Protein AF-A0A1B1UIF8-F1 (afdb_monomer_lite)

Sequence (74 aa):
MRYGMIKLDQRTVANMDAVLEEVCGGLPHGGDHETRKHIASQVIKAARRGNDTLEGLKSVAQRALQELSSCQSA

pLDDT: mean 81.84, std 13.73, range [38.12, 94.56]

Structure (mmCIF, N/CA/C/O backbone):
data_AF-A0A1B1UIF8-F1
#
_entry.id   AF-A0A1B1UIF8-F1
#
loop_
_atom_site.group_PDB
_atom_site.id
_atom_site.type_symbol
_atom_site.label_atom_id
_atom_site.label_alt_id
_atom_site.label_comp_id
_atom_site.label_asym_id
_atom_site.label_entity_id
_atom_site.label_seq_id
_atom_site.pdbx_PDB_ins_code
_atom_site.Cartn_x
_atom_site.Cartn_y
_atom_site.Cartn_z
_atom_site.occupancy
_atom_site.B_iso_or_equiv
_atom_site.auth_seq_id
_atom_site.auth_comp_id
_atom_site.auth_asym_id
_atom_site.auth_atom_id
_atom_site.pdbx_PDB_model_num
ATOM 1 N N . MET A 1 1 ? -3.037 -10.416 -2.734 1.00 50.06 1 MET A N 1
ATOM 2 C CA . MET A 1 1 ? -2.931 -10.646 -1.273 1.00 50.06 1 MET A CA 1
ATOM 3 C C . MET A 1 1 ? -4.229 -10.157 -0.656 1.00 50.06 1 MET A C 1
ATOM 5 O O . MET A 1 1 ? -4.589 -9.023 -0.914 1.00 50.06 1 MET A O 1
ATOM 9 N N . ARG A 1 2 ? -4.983 -10.986 0.074 1.00 51.78 2 ARG A N 1
ATOM 10 C CA . ARG A 1 2 ? -6.272 -10.563 0.649 1.00 51.78 2 ARG A CA 1
ATOM 11 C C . ARG A 1 2 ? -6.010 -10.035 2.062 1.00 51.78 2 ARG A C 1
ATOM 13 O O . ARG A 1 2 ? -5.713 -10.824 2.951 1.00 51.78 2 ARG A O 1
ATOM 20 N N . TYR A 1 3 ? -6.093 -8.719 2.271 1.00 55.56 3 TYR A N 1
ATOM 21 C CA . TYR A 1 3 ? -5.804 -8.030 3.546 1.00 55.56 3 TYR A CA 1
ATOM 22 C C . TYR A 1 3 ? -6.807 -8.322 4.687 1.00 55.56 3 TYR A C 1
ATOM 24 O O . TYR A 1 3 ? -6.896 -7.567 5.651 1.00 55.56 3 TYR A O 1
ATOM 32 N N . GLY A 1 4 ? -7.529 -9.447 4.630 1.00 51.97 4 GLY A N 1
ATOM 33 C CA . GLY A 1 4 ? -8.568 -9.848 5.589 1.00 51.97 4 GLY A CA 1
ATOM 34 C C . GLY A 1 4 ? -8.076 -10.165 7.008 1.00 51.97 4 GLY A C 1
ATOM 35 O O . GLY A 1 4 ? -8.869 -10.582 7.841 1.00 51.97 4 GLY A O 1
ATOM 36 N N . MET A 1 5 ? -6.786 -9.973 7.296 1.00 55.44 5 MET A N 1
ATOM 37 C CA . MET A 1 5 ? -6.198 -10.150 8.629 1.00 55.44 5 MET A CA 1
ATOM 38 C C . MET A 1 5 ? -6.101 -8.835 9.421 1.00 55.44 5 MET A C 1
ATOM 40 O O . MET A 1 5 ? -5.676 -8.850 10.574 1.00 55.44 5 MET A O 1
ATOM 44 N N . ILE A 1 6 ? -6.475 -7.692 8.829 1.00 60.00 6 ILE A N 1
ATOM 45 C CA . ILE A 1 6 ? -6.403 -6.375 9.476 1.00 60.00 6 ILE A CA 1
ATOM 46 C C . ILE A 1 6 ? -7.821 -5.828 9.618 1.00 60.00 6 ILE A C 1
ATOM 48 O O . ILE A 1 6 ? -8.568 -5.775 8.646 1.00 60.00 6 ILE A O 1
ATOM 52 N N . LYS A 1 7 ? -8.194 -5.429 10.838 1.00 68.38 7 LYS A N 1
ATOM 53 C CA . LYS A 1 7 ? -9.504 -4.856 11.179 1.00 68.38 7 LYS A CA 1
ATOM 54 C C . LYS A 1 7 ? -9.602 -3.411 10.654 1.00 68.38 7 LYS A C 1
ATOM 56 O O . LYS A 1 7 ? -9.643 -2.467 11.434 1.00 68.38 7 LYS A O 1
ATOM 61 N N . LEU A 1 8 ? -9.513 -3.250 9.337 1.00 73.88 8 LEU A N 1
ATOM 62 C CA . LEU A 1 8 ? -9.684 -1.993 8.612 1.00 73.88 8 LEU A CA 1
ATOM 63 C C . LEU A 1 8 ? -11.074 -1.980 7.976 1.00 73.88 8 LEU A C 1
ATOM 65 O O . LEU A 1 8 ? -11.616 -3.038 7.652 1.00 73.88 8 LEU A O 1
ATOM 69 N N . ASP A 1 9 ? -11.647 -0.790 7.812 1.00 83.44 9 ASP A N 1
ATOM 70 C CA . ASP A 1 9 ? -12.927 -0.642 7.125 1.00 83.44 9 ASP A CA 1
ATOM 71 C C . ASP A 1 9 ? -12.825 -1.149 5.676 1.00 83.44 9 ASP A C 1
ATOM 73 O O . ASP A 1 9 ? -11.766 -1.057 5.044 1.00 83.44 9 ASP A O 1
ATOM 77 N N . GLN A 1 10 ? -13.921 -1.686 5.131 1.00 84.56 10 GLN A N 1
ATOM 78 C CA . GLN A 1 10 ? -13.929 -2.205 3.759 1.00 84.56 10 GLN A CA 1
ATOM 79 C C . GLN A 1 10 ? -13.532 -1.133 2.740 1.00 84.56 10 GLN A C 1
ATOM 81 O O . GLN A 1 10 ? -12.847 -1.447 1.765 1.00 84.56 10 GLN A O 1
ATOM 86 N N . ARG A 1 11 ? -13.892 0.133 2.987 1.00 87.12 11 ARG A N 1
ATOM 87 C CA . ARG A 1 11 ? -13.469 1.267 2.164 1.00 87.12 11 ARG A CA 1
ATOM 88 C C . ARG A 1 11 ? -11.962 1.466 2.218 1.00 87.12 11 ARG A C 1
ATOM 90 O O . ARG A 1 11 ? -11.343 1.679 1.182 1.00 87.12 11 ARG A O 1
ATOM 97 N N . THR A 1 12 ? -11.360 1.366 3.402 1.00 88.31 12 THR A N 1
ATOM 98 C CA . THR A 1 12 ? -9.905 1.465 3.555 1.00 88.31 12 THR A CA 1
ATOM 99 C C . THR A 1 12 ? -9.213 0.348 2.782 1.00 88.31 12 THR A C 1
ATOM 101 O O . THR A 1 12 ? -8.273 0.619 2.047 1.00 88.31 12 THR A O 1
ATOM 104 N N . VAL A 1 13 ? -9.704 -0.892 2.879 1.00 87.12 13 VAL A N 1
ATOM 105 C CA . VAL A 1 13 ? -9.137 -2.028 2.134 1.00 87.12 13 VAL A CA 1
ATOM 106 C C . VAL A 1 13 ? -9.243 -1.816 0.621 1.00 87.12 13 VAL A C 1
ATOM 108 O O . VAL A 1 13 ? -8.260 -2.032 -0.081 1.00 87.12 13 VAL A O 1
ATOM 111 N N . ALA A 1 14 ? -10.390 -1.343 0.126 1.00 90.06 14 ALA A N 1
ATOM 112 C CA . ALA A 1 14 ? -10.576 -1.025 -1.290 1.00 90.06 14 ALA A CA 1
ATOM 113 C C . ALA A 1 14 ? -9.637 0.098 -1.762 1.00 90.06 14 ALA A C 1
ATOM 115 O O . ALA A 1 14 ? -9.031 -0.013 -2.824 1.00 90.06 14 ALA A O 1
ATOM 116 N N . ASN A 1 15 ? -9.454 1.147 -0.952 1.00 90.50 15 ASN A N 1
ATOM 117 C CA . ASN A 1 15 ? -8.506 2.219 -1.256 1.00 90.50 15 ASN A CA 1
ATOM 118 C C . ASN A 1 15 ? -7.069 1.687 -1.341 1.00 90.50 15 ASN A C 1
ATOM 120 O O . ASN A 1 15 ? -6.333 2.056 -2.249 1.00 90.50 15 ASN A O 1
ATOM 124 N N . MET A 1 16 ? -6.660 0.822 -0.407 1.00 88.56 16 MET A N 1
ATOM 125 C CA . MET A 1 16 ? -5.320 0.226 -0.408 1.00 88.56 16 MET A CA 1
ATOM 126 C C . MET A 1 16 ? -5.074 -0.617 -1.661 1.00 88.56 16 MET A C 1
ATOM 128 O O . MET A 1 16 ? -3.992 -0.530 -2.233 1.00 88.56 16 MET A O 1
ATOM 132 N N . ASP A 1 17 ? -6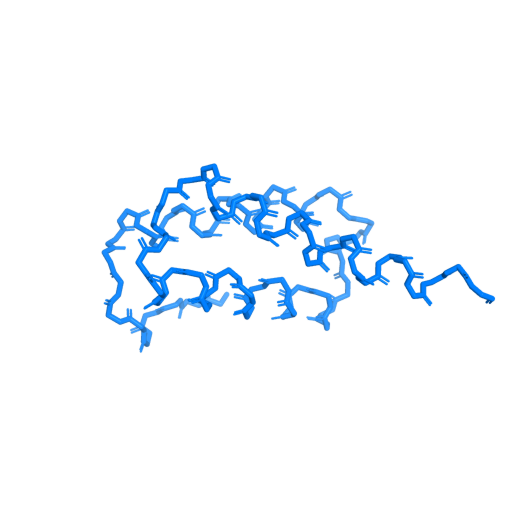.065 -1.407 -2.079 1.00 89.38 17 ASP A N 1
ATOM 133 C CA . ASP A 1 17 ? -5.988 -2.226 -3.292 1.00 89.38 17 ASP A CA 1
ATOM 134 C C . ASP A 1 17 ? -5.844 -1.339 -4.537 1.00 89.38 17 ASP A C 1
ATOM 136 O O . ASP A 1 17 ? -4.873 -1.483 -5.276 1.00 89.38 17 ASP A O 1
ATOM 140 N N . ALA A 1 18 ? -6.697 -0.316 -4.672 1.00 90.94 18 ALA A N 1
ATOM 141 C CA . ALA A 1 18 ? -6.637 0.642 -5.775 1.00 90.94 18 ALA A CA 1
ATOM 142 C C . ALA A 1 18 ? -5.285 1.376 -5.855 1.00 90.94 18 ALA A C 1
ATOM 144 O O . ALA A 1 18 ? -4.715 1.527 -6.934 1.00 90.94 18 ALA A O 1
ATOM 145 N N . VAL A 1 19 ? -4.736 1.807 -4.712 1.00 92.25 19 VAL A N 1
ATOM 146 C CA . VAL A 1 19 ? -3.411 2.447 -4.659 1.00 92.25 19 VAL A CA 1
ATOM 147 C C . VAL A 1 19 ? -2.303 1.477 -5.067 1.00 92.25 19 VAL A C 1
ATOM 149 O O . VAL A 1 19 ? -1.374 1.866 -5.775 1.00 92.25 19 VAL A O 1
ATOM 152 N N . LEU A 1 20 ? -2.367 0.221 -4.620 1.00 89.06 20 LEU A N 1
ATOM 153 C CA . LEU A 1 20 ? -1.362 -0.780 -4.969 1.00 89.06 20 LEU A CA 1
ATOM 154 C C . LEU A 1 20 ? -1.409 -1.125 -6.454 1.00 89.06 20 LEU A C 1
ATOM 156 O O . LEU A 1 20 ? -0.348 -1.215 -7.064 1.00 89.06 20 LEU A O 1
ATOM 160 N N . GLU A 1 21 ? -2.596 -1.275 -7.037 1.00 88.88 21 GLU A N 1
ATOM 161 C CA . GLU A 1 21 ? -2.753 -1.488 -8.476 1.00 88.88 21 GLU A CA 1
ATOM 162 C C . GLU A 1 21 ? -2.213 -0.307 -9.286 1.00 88.88 21 GLU A C 1
ATOM 164 O O . GLU A 1 21 ? -1.476 -0.519 -10.245 1.00 88.88 21 GLU A O 1
ATOM 169 N N . GLU A 1 22 ? -2.495 0.931 -8.875 1.00 89.75 22 GLU A N 1
ATOM 170 C CA . GLU A 1 22 ? -2.018 2.128 -9.573 1.00 89.75 22 GLU A CA 1
ATOM 171 C C . GLU A 1 22 ? -0.487 2.258 -9.515 1.00 89.75 22 GLU A C 1
ATOM 173 O O . GLU A 1 22 ? 0.178 2.400 -10.543 1.00 89.75 22 GLU A O 1
ATOM 178 N N . VAL A 1 23 ? 0.094 2.180 -8.313 1.00 88.56 23 VAL A N 1
ATOM 179 C CA . VAL A 1 23 ? 1.535 2.393 -8.113 1.00 88.56 23 VAL A CA 1
ATOM 180 C C . VAL A 1 23 ? 2.346 1.212 -8.634 1.00 88.56 23 VAL A C 1
ATOM 182 O O . VAL A 1 23 ? 3.374 1.412 -9.277 1.00 88.56 23 VAL A O 1
ATOM 185 N N . CYS A 1 24 ? 1.901 -0.022 -8.383 1.00 86.31 24 CYS A N 1
ATOM 186 C CA . CYS A 1 24 ? 2.621 -1.201 -8.856 1.00 86.31 24 CYS A CA 1
ATOM 187 C C . CYS A 1 24 ? 2.380 -1.443 -10.349 1.00 86.31 24 CYS A C 1
ATOM 189 O O . CYS A 1 24 ? 3.295 -1.892 -11.029 1.00 86.31 24 CYS A O 1
ATOM 191 N N . GLY A 1 25 ? 1.201 -1.112 -10.884 1.00 83.31 25 GLY A N 1
ATOM 192 C CA . GLY A 1 25 ? 0.892 -1.226 -12.312 1.00 83.31 25 GLY A CA 1
ATOM 193 C C . GLY A 1 25 ? 1.727 -0.297 -13.196 1.00 83.31 25 GLY A C 1
ATOM 194 O O . GLY A 1 25 ? 2.006 -0.638 -14.342 1.00 83.31 25 GLY A O 1
ATOM 195 N N . GLY A 1 26 ? 2.193 0.833 -12.655 1.00 82.19 26 GLY A N 1
ATOM 196 C CA . GLY A 1 26 ? 3.137 1.727 -13.333 1.00 82.19 26 GLY A CA 1
ATOM 197 C C . GLY A 1 26 ? 4.579 1.204 -13.412 1.00 82.19 26 GLY A C 1
ATOM 198 O O . GLY A 1 26 ? 5.401 1.801 -14.105 1.00 82.19 26 GLY A O 1
ATOM 199 N N . LEU A 1 27 ? 4.912 0.110 -12.716 1.00 79.50 27 LEU A N 1
ATOM 200 C CA . LEU A 1 27 ? 6.255 -0.470 -12.721 1.00 79.50 27 LEU A CA 1
ATOM 201 C C . LEU A 1 27 ? 6.429 -1.476 -13.864 1.00 79.50 27 LEU A C 1
ATOM 203 O O . LEU A 1 27 ? 5.496 -2.222 -14.178 1.00 79.50 27 LEU A O 1
ATOM 207 N N . PR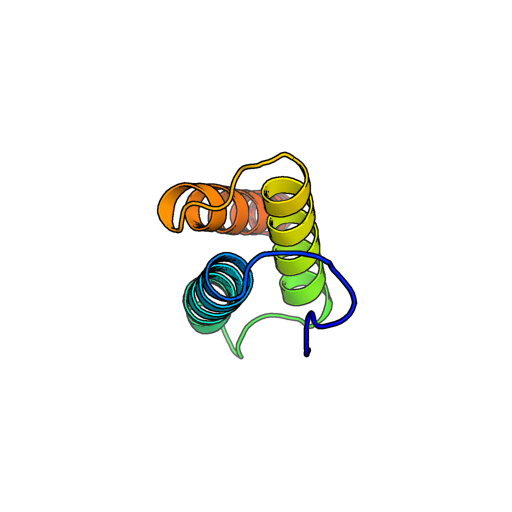O A 1 28 ? 7.639 -1.590 -14.447 1.00 76.56 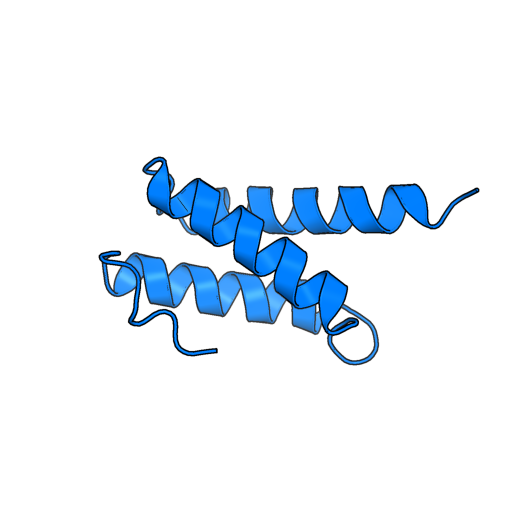28 PRO A N 1
ATOM 208 C CA . PRO A 1 28 ? 7.925 -2.644 -15.412 1.00 76.56 28 PRO A CA 1
ATOM 209 C C . PRO A 1 28 ? 7.647 -4.014 -14.775 1.00 76.56 28 PRO A C 1
ATOM 211 O O . PRO A 1 28 ? 8.133 -4.320 -13.685 1.00 76.56 28 PRO A O 1
ATOM 214 N N . HIS A 1 29 ? 6.810 -4.816 -15.439 1.00 74.88 29 HIS A N 1
ATOM 215 C CA . HIS A 1 29 ? 6.316 -6.119 -14.963 1.00 74.88 29 HIS A CA 1
ATOM 216 C C . HIS A 1 29 ? 5.523 -6.096 -13.640 1.00 74.88 29 HIS A C 1
ATOM 218 O O . HIS A 1 29 ? 5.416 -7.118 -12.961 1.00 74.88 29 HIS A O 1
ATOM 224 N N . GLY A 1 30 ? 4.953 -4.951 -13.256 1.00 68.62 30 GLY A N 1
ATOM 225 C CA . GLY A 1 30 ? 4.233 -4.822 -11.987 1.00 68.62 30 GLY A CA 1
ATOM 226 C C . GLY A 1 30 ? 5.153 -4.694 -10.766 1.00 68.62 30 GLY A C 1
ATOM 227 O O . GLY A 1 30 ? 4.683 -4.782 -9.630 1.00 68.62 30 GLY A O 1
ATOM 228 N N . GLY A 1 31 ? 6.461 -4.522 -10.990 1.00 78.81 31 GLY A N 1
ATOM 229 C CA . GLY A 1 31 ? 7.480 -4.451 -9.952 1.00 78.81 31 GLY A CA 1
ATOM 230 C C . GLY A 1 31 ? 7.850 -5.807 -9.351 1.00 78.81 31 GLY A C 1
ATOM 231 O O . GLY A 1 31 ? 7.092 -6.789 -9.382 1.00 78.81 31 GLY A O 1
ATOM 232 N N . ASP A 1 32 ? 9.037 -5.843 -8.751 1.00 83.94 32 ASP A N 1
ATOM 233 C CA . ASP A 1 32 ? 9.535 -7.037 -8.082 1.00 83.94 32 ASP A CA 1
ATOM 234 C C . ASP A 1 32 ? 8.674 -7.395 -6.862 1.00 83.94 32 ASP A C 1
ATOM 236 O O . ASP A 1 32 ? 7.962 -6.550 -6.297 1.00 83.94 32 ASP A O 1
ATOM 240 N N . HIS A 1 33 ? 8.699 -8.664 -6.453 1.00 83.56 33 HIS A N 1
ATOM 241 C CA . HIS A 1 33 ? 7.860 -9.118 -5.338 1.00 83.56 33 HIS A CA 1
ATOM 242 C C . HIS A 1 33 ? 8.193 -8.350 -4.048 1.00 83.56 33 HIS A C 1
ATOM 244 O O . HIS A 1 33 ? 7.297 -7.979 -3.285 1.00 83.56 33 HIS A O 1
ATOM 250 N N . GLU A 1 34 ? 9.476 -8.044 -3.856 1.00 85.12 34 GLU A N 1
ATOM 251 C CA . GLU A 1 34 ? 9.993 -7.265 -2.730 1.00 85.12 34 GLU A CA 1
ATOM 252 C C . GLU A 1 34 ? 9.491 -5.813 -2.761 1.00 85.12 34 GLU A C 1
ATOM 254 O O . GLU A 1 34 ? 9.009 -5.309 -1.744 1.00 85.12 34 GLU A O 1
ATOM 259 N N . THR A 1 35 ? 9.500 -5.162 -3.930 1.00 86.06 35 THR A N 1
ATOM 260 C CA . THR A 1 35 ? 8.979 -3.797 -4.114 1.00 86.06 35 THR A CA 1
ATOM 261 C C . THR A 1 35 ? 7.501 -3.719 -3.748 1.00 86.06 35 THR A C 1
ATOM 263 O O . THR A 1 35 ? 7.100 -2.890 -2.928 1.00 86.06 35 THR A O 1
ATOM 266 N N . ARG A 1 36 ? 6.688 -4.638 -4.282 1.00 86.62 36 ARG A N 1
ATOM 267 C CA . ARG A 1 36 ? 5.248 -4.697 -3.987 1.00 86.62 36 ARG A CA 1
ATOM 268 C C . ARG A 1 36 ? 4.977 -4.929 -2.505 1.00 86.62 36 ARG A C 1
ATOM 270 O O . ARG A 1 36 ? 4.123 -4.266 -1.916 1.00 86.62 36 ARG A O 1
ATOM 277 N N . LYS A 1 37 ? 5.726 -5.840 -1.882 1.00 89.06 37 LYS A N 1
ATOM 278 C CA . LYS A 1 37 ? 5.615 -6.144 -0.451 1.00 89.06 37 LYS A CA 1
ATOM 279 C C . LYS A 1 37 ? 6.008 -4.951 0.421 1.00 89.06 37 LYS A C 1
ATOM 281 O O . LYS A 1 37 ? 5.345 -4.695 1.428 1.00 89.06 37 LYS A O 1
ATOM 286 N N . HIS A 1 38 ? 7.049 -4.211 0.041 1.00 90.00 38 HIS A N 1
ATOM 287 C CA . HIS A 1 38 ? 7.480 -3.014 0.757 1.00 90.00 38 HIS A CA 1
ATOM 288 C C . HIS A 1 38 ? 6.407 -1.921 0.712 1.00 90.00 38 HIS A C 1
ATOM 290 O O . HIS A 1 38 ? 5.977 -1.448 1.766 1.00 90.00 38 HIS A O 1
ATOM 296 N N . ILE A 1 39 ? 5.904 -1.594 -0.484 1.00 91.00 39 ILE A N 1
ATOM 297 C CA . ILE A 1 39 ? 4.841 -0.595 -0.678 1.00 91.00 39 ILE A CA 1
ATOM 298 C C . ILE A 1 39 ? 3.595 -0.990 0.127 1.00 91.00 39 ILE A C 1
ATOM 300 O O . ILE A 1 39 ? 3.122 -0.213 0.957 1.00 91.00 39 ILE A O 1
ATOM 304 N N . ALA A 1 40 ? 3.123 -2.232 -0.020 1.00 91.06 40 ALA A N 1
ATOM 305 C CA . ALA A 1 40 ? 2.001 -2.773 0.745 1.00 91.06 40 ALA A CA 1
ATOM 306 C C . ALA A 1 40 ? 2.177 -2.619 2.261 1.00 91.06 40 ALA A C 1
ATOM 308 O O . ALA A 1 40 ? 1.252 -2.206 2.960 1.00 91.06 40 ALA A O 1
ATOM 309 N N . SER A 1 41 ? 3.363 -2.933 2.783 1.00 91.25 41 SER A N 1
ATOM 310 C CA . SER A 1 41 ? 3.661 -2.827 4.213 1.00 91.25 41 SER A CA 1
ATOM 311 C C . SER A 1 41 ? 3.567 -1.384 4.717 1.00 91.25 41 SER A C 1
ATOM 313 O O . SER A 1 41 ? 3.008 -1.141 5.790 1.00 91.25 41 SER A O 1
ATOM 315 N N . GLN A 1 42 ? 4.054 -0.412 3.941 1.00 92.44 42 GLN A N 1
ATOM 316 C CA . GLN A 1 42 ? 3.975 1.006 4.307 1.00 92.44 42 GLN A CA 1
ATOM 317 C C . GLN A 1 42 ? 2.534 1.524 4.269 1.00 92.44 42 GLN A C 1
ATOM 319 O O . GLN A 1 42 ? 2.087 2.170 5.219 1.00 92.44 42 GLN A O 1
ATOM 324 N N . VAL A 1 43 ? 1.776 1.160 3.234 1.00 91.69 43 VAL A N 1
ATOM 325 C CA . VAL A 1 43 ? 0.353 1.503 3.098 1.00 91.69 43 VAL A CA 1
ATOM 326 C C . VAL A 1 43 ? -0.463 0.922 4.265 1.00 91.69 43 VAL A C 1
ATOM 328 O O . VAL A 1 43 ? -1.238 1.640 4.895 1.00 91.69 43 VAL A O 1
ATOM 331 N N . ILE A 1 44 ? -0.224 -0.340 4.651 1.00 90.31 44 ILE A N 1
ATOM 332 C CA . ILE A 1 44 ? -0.837 -0.956 5.844 1.00 90.31 44 ILE A CA 1
ATOM 333 C C . ILE A 1 44 ? -0.502 -0.173 7.114 1.00 90.31 44 ILE A C 1
ATOM 335 O O . ILE A 1 44 ? -1.379 0.077 7.942 1.00 90.31 44 ILE A O 1
ATOM 339 N N . LYS A 1 45 ? 0.770 0.186 7.315 1.00 90.62 45 LYS A N 1
ATOM 340 C CA . LYS A 1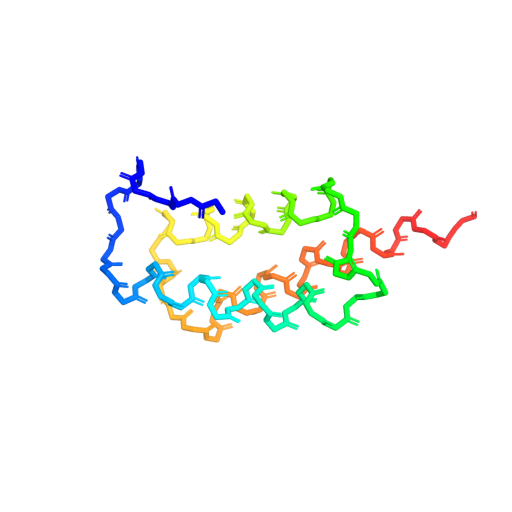 45 ? 1.194 0.928 8.510 1.00 90.62 45 LYS A CA 1
ATOM 341 C C . LYS A 1 45 ? 0.514 2.291 8.589 1.00 90.62 45 LYS A C 1
ATOM 343 O O . LYS A 1 45 ? 0.135 2.689 9.688 1.00 90.62 45 LYS A O 1
ATOM 348 N N . ALA A 1 46 ? 0.344 2.977 7.460 1.00 91.00 46 ALA A N 1
ATOM 349 C CA . ALA A 1 46 ? -0.376 4.243 7.395 1.00 91.00 46 ALA A CA 1
ATOM 350 C C . ALA A 1 46 ? -1.859 4.063 7.751 1.00 91.00 46 ALA A C 1
ATOM 352 O O . ALA A 1 46 ? -2.347 4.738 8.657 1.00 91.00 46 ALA A O 1
ATOM 353 N N . ALA A 1 47 ? 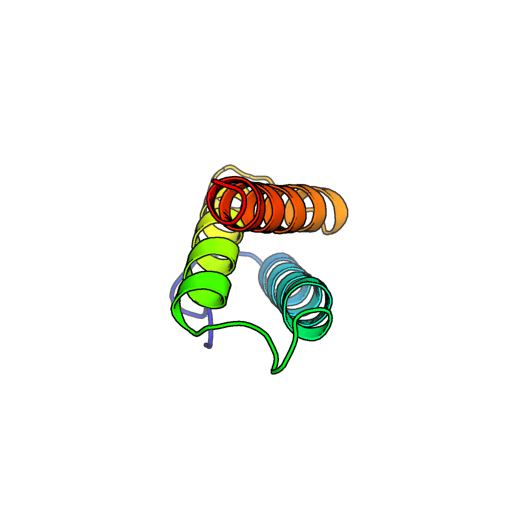-2.534 3.078 7.151 1.00 89.69 47 ALA A N 1
ATOM 354 C CA . ALA A 1 47 ? -3.923 2.751 7.474 1.00 89.69 47 ALA A CA 1
ATOM 355 C C . ALA A 1 47 ? -4.111 2.439 8.969 1.00 89.69 47 ALA A C 1
ATOM 357 O O . ALA A 1 47 ? -5.011 2.964 9.619 1.00 89.69 47 ALA A O 1
ATOM 358 N N . ARG A 1 48 ? -3.199 1.659 9.565 1.00 86.44 48 ARG A N 1
ATOM 359 C CA . ARG A 1 48 ? -3.226 1.340 11.005 1.00 86.44 48 ARG A CA 1
ATOM 360 C C . ARG A 1 48 ? -2.995 2.546 11.916 1.00 86.44 48 ARG A C 1
ATOM 362 O O . ARG A 1 48 ? -3.392 2.494 13.075 1.00 86.44 48 ARG A O 1
ATOM 369 N N . ARG A 1 49 ? -2.342 3.602 11.428 1.00 88.00 49 ARG A N 1
ATOM 370 C CA . ARG A 1 49 ? -2.137 4.860 12.166 1.00 88.00 49 ARG A CA 1
ATOM 371 C C . ARG A 1 49 ? -3.331 5.816 12.056 1.00 88.00 49 ARG A C 1
ATOM 373 O O . ARG A 1 49 ? -3.269 6.892 12.638 1.00 88.00 49 ARG A O 1
ATOM 380 N N . GLY A 1 50 ? -4.394 5.425 11.348 1.00 85.06 50 GLY A N 1
ATOM 381 C CA . GLY A 1 50 ? -5.590 6.245 11.139 1.00 85.06 50 GLY A CA 1
ATOM 382 C C . GLY A 1 50 ? -5.578 7.046 9.838 1.00 85.06 50 GLY A C 1
ATOM 383 O O . GLY A 1 50 ? -6.370 7.964 9.692 1.00 85.06 50 GLY A O 1
ATOM 384 N N . ASN A 1 51 ? -4.678 6.732 8.900 1.00 85.62 51 ASN A N 1
ATOM 385 C CA . ASN A 1 51 ? -4.671 7.347 7.577 1.00 85.62 51 ASN A CA 1
ATOM 386 C C . ASN A 1 51 ? -5.401 6.439 6.579 1.00 85.62 51 ASN A C 1
ATOM 388 O O . ASN A 1 51 ? -4.776 5.598 5.936 1.00 85.62 51 ASN A O 1
ATOM 392 N N . ASP A 1 52 ? -6.722 6.581 6.487 1.00 84.12 52 ASP A N 1
ATOM 393 C CA . ASP A 1 52 ? -7.602 5.752 5.648 1.00 84.12 52 ASP A CA 1
ATOM 394 C C . ASP A 1 52 ? -8.008 6.395 4.307 1.00 84.12 52 ASP A C 1
ATOM 396 O O . ASP A 1 52 ? -8.662 5.756 3.472 1.00 84.12 52 ASP A O 1
ATOM 400 N N . THR A 1 53 ? -7.597 7.643 4.074 1.00 89.81 53 THR A N 1
ATOM 401 C CA . THR A 1 53 ? -7.921 8.385 2.852 1.00 89.81 53 THR A CA 1
ATOM 402 C C . THR A 1 53 ? -7.131 7.869 1.652 1.00 89.81 53 THR A C 1
ATOM 404 O O . THR A 1 53 ? -5.958 7.506 1.758 1.00 89.81 53 THR A O 1
ATOM 407 N N . LEU A 1 54 ? -7.764 7.871 0.475 1.00 89.62 54 LEU A N 1
ATOM 408 C CA . LEU A 1 54 ? -7.134 7.419 -0.769 1.00 89.62 54 LEU A CA 1
ATOM 409 C C . LEU A 1 54 ? -5.856 8.216 -1.081 1.00 89.62 54 LEU A C 1
ATOM 411 O O . LEU A 1 54 ? -4.809 7.629 -1.337 1.00 89.62 54 LEU A O 1
ATOM 415 N N . GLU A 1 55 ? -5.922 9.546 -0.997 1.00 91.31 55 GLU A N 1
ATOM 416 C CA . GLU A 1 55 ? -4.777 10.430 -1.253 1.00 91.31 55 GLU A CA 1
ATOM 417 C C . GLU A 1 55 ? -3.642 10.232 -0.243 1.00 91.31 55 GLU A C 1
ATOM 419 O O . GLU A 1 55 ? -2.467 10.212 -0.620 1.00 91.31 55 GLU A O 1
ATOM 424 N N . GLY A 1 56 ? -3.974 10.027 1.036 1.00 92.69 56 GLY A N 1
ATOM 425 C CA . GLY A 1 56 ? -2.981 9.750 2.067 1.00 92.69 56 GLY A CA 1
ATOM 426 C C . GLY A 1 56 ? -2.270 8.420 1.820 1.00 92.69 56 GLY A C 1
ATOM 427 O O . GLY A 1 56 ? -1.046 8.342 1.917 1.00 92.69 56 GLY A O 1
ATOM 428 N N . LEU A 1 57 ? -3.021 7.368 1.484 1.00 92.38 57 LEU A N 1
ATOM 429 C CA . LEU A 1 57 ? -2.460 6.054 1.160 1.00 92.38 57 LEU A CA 1
ATOM 430 C C . LEU A 1 57 ? -1.600 6.110 -0.112 1.00 92.38 57 LEU A C 1
ATOM 432 O O . LEU A 1 57 ? -0.505 5.546 -0.127 1.00 92.38 57 LEU A O 1
ATOM 436 N N . LYS A 1 58 ? -2.043 6.848 -1.137 1.00 93.12 58 LYS A N 1
ATOM 437 C CA . LYS A 1 58 ? -1.303 7.072 -2.388 1.00 93.12 58 LYS A CA 1
ATOM 438 C C . LYS A 1 58 ? 0.015 7.796 -2.149 1.00 93.12 58 LYS A C 1
ATOM 440 O O . LYS A 1 58 ? 1.053 7.338 -2.619 1.00 93.12 58 LYS A O 1
ATOM 445 N N . SER A 1 59 ? -0.002 8.856 -1.345 1.00 94.31 59 SER A N 1
ATOM 446 C CA . SER A 1 59 ? 1.206 9.606 -0.984 1.00 94.31 59 SER A CA 1
ATOM 447 C C . SER A 1 59 ? 2.245 8.715 -0.295 1.00 94.31 59 SER A C 1
ATOM 449 O O . SER A 1 59 ? 3.433 8.771 -0.610 1.00 94.31 59 SER A O 1
ATOM 451 N N . VAL A 1 60 ? 1.802 7.841 0.617 1.00 94.56 60 VAL A N 1
ATOM 452 C CA . VAL A 1 60 ? 2.682 6.875 1.295 1.00 94.56 60 VAL A CA 1
ATOM 453 C C . VAL A 1 60 ? 3.234 5.840 0.316 1.00 94.56 60 VAL A C 1
ATOM 455 O O . VAL A 1 60 ? 4.423 5.533 0.370 1.00 94.56 60 VAL A O 1
ATOM 458 N N . ALA A 1 61 ? 2.403 5.319 -0.589 1.00 92.12 61 ALA A N 1
ATOM 459 C CA . ALA A 1 61 ? 2.826 4.340 -1.584 1.00 92.12 61 ALA A CA 1
ATOM 460 C C . ALA A 1 61 ? 3.858 4.910 -2.569 1.00 92.12 61 ALA A C 1
ATOM 462 O O . ALA A 1 61 ? 4.875 4.271 -2.830 1.00 92.12 61 ALA A O 1
ATOM 463 N N . GLN A 1 62 ? 3.633 6.129 -3.069 1.00 91.50 62 GLN A N 1
ATOM 464 C CA . GLN A 1 62 ? 4.575 6.820 -3.952 1.00 91.50 62 GLN A CA 1
ATOM 465 C C . GLN A 1 62 ? 5.900 7.102 -3.252 1.00 91.50 62 GLN A C 1
ATOM 467 O O . GLN A 1 62 ? 6.956 6.856 -3.826 1.00 91.50 62 GLN A O 1
ATOM 472 N N . ARG A 1 63 ? 5.860 7.555 -1.995 1.00 92.00 63 ARG A N 1
ATOM 473 C CA . ARG A 1 63 ? 7.071 7.780 -1.204 1.00 92.00 63 ARG A CA 1
ATOM 474 C C . ARG A 1 63 ? 7.847 6.483 -0.977 1.00 92.00 63 ARG A C 1
ATOM 476 O O . ARG A 1 63 ? 9.051 6.465 -1.193 1.00 92.00 63 ARG A O 1
ATOM 483 N N . ALA A 1 64 ? 7.158 5.396 -0.635 1.00 91.81 64 ALA A N 1
ATOM 484 C CA . ALA A 1 64 ? 7.774 4.080 -0.482 1.00 91.81 64 ALA A CA 1
ATOM 485 C C . ALA A 1 64 ? 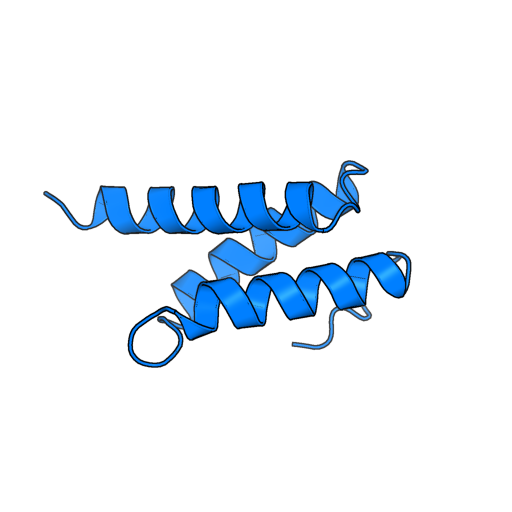8.431 3.597 -1.786 1.00 91.81 64 ALA A C 1
ATOM 487 O O . ALA A 1 64 ? 9.512 3.013 -1.763 1.00 91.81 64 ALA A O 1
ATOM 488 N N . LEU A 1 65 ? 7.805 3.867 -2.936 1.00 89.06 65 LEU A N 1
ATOM 489 C CA . LEU A 1 65 ? 8.400 3.581 -4.238 1.00 89.06 65 LEU A CA 1
ATOM 490 C C . LEU A 1 65 ? 9.632 4.460 -4.511 1.00 89.06 65 LEU A C 1
ATOM 492 O O . LEU A 1 65 ? 10.654 3.955 -4.977 1.00 89.06 65 LEU A O 1
ATOM 496 N N . GLN A 1 66 ? 9.561 5.754 -4.194 1.00 88.38 66 GLN A N 1
ATOM 497 C CA . GLN A 1 66 ? 10.689 6.672 -4.339 1.00 88.38 66 GLN A CA 1
ATOM 498 C C . GLN A 1 66 ? 11.886 6.232 -3.493 1.00 88.38 66 GLN A C 1
ATOM 500 O O . GLN A 1 66 ? 12.991 6.186 -4.024 1.00 88.38 66 GLN A O 1
ATOM 505 N N . GLU A 1 67 ? 11.664 5.832 -2.237 1.00 86.88 67 GLU A N 1
ATOM 506 C CA . GLU A 1 67 ? 12.702 5.304 -1.341 1.00 86.88 67 GLU A CA 1
ATOM 507 C C . GLU A 1 67 ? 13.440 4.114 -1.977 1.00 86.88 67 GLU A C 1
ATOM 509 O O . GLU A 1 67 ? 14.671 4.085 -1.994 1.00 86.88 67 GLU A O 1
ATOM 514 N N . LEU A 1 68 ? 12.708 3.187 -2.604 1.00 83.31 68 LEU A N 1
ATOM 515 C CA . LEU A 1 68 ? 13.299 2.045 -3.310 1.00 83.31 68 LEU A CA 1
ATOM 516 C C . LEU A 1 68 ? 14.080 2.462 -4.563 1.00 83.31 68 LEU A C 1
ATOM 518 O O . LEU A 1 68 ? 15.184 1.971 -4.789 1.00 83.31 68 LEU A O 1
ATOM 522 N N . SER A 1 69 ? 13.539 3.388 -5.359 1.00 75.25 69 SER A N 1
ATOM 523 C CA . SER A 1 69 ? 14.205 3.873 -6.578 1.00 75.25 69 SER A CA 1
ATOM 524 C C . SER A 1 69 ? 15.450 4.722 -6.287 1.00 75.25 69 SER A C 1
ATOM 526 O O . SER A 1 69 ? 16.433 4.656 -7.023 1.00 75.25 69 SER A O 1
ATOM 528 N N . SER A 1 70 ? 15.457 5.466 -5.175 1.00 64.75 70 SER A N 1
ATOM 529 C CA . SER A 1 70 ? 16.591 6.295 -4.755 1.00 64.75 70 SER A CA 1
ATOM 530 C C . SER A 1 70 ? 17.806 5.485 -4.296 1.00 64.75 70 SER A C 1
ATOM 532 O O . SER A 1 70 ? 18.919 5.995 -4.342 1.00 64.75 70 SER A O 1
ATOM 534 N N . CYS A 1 71 ? 17.629 4.211 -3.930 1.00 54.72 71 CYS A N 1
ATOM 535 C CA . CYS A 1 71 ? 18.741 3.289 -3.678 1.00 54.72 71 CYS A CA 1
ATOM 536 C C . CYS A 1 71 ? 19.262 2.592 -4.948 1.00 54.72 71 CYS A C 1
ATOM 538 O O . CYS A 1 71 ? 20.270 1.897 -4.873 1.00 54.72 71 CYS A O 1
ATOM 540 N N . GLN A 1 72 ? 18.609 2.764 -6.103 1.00 49.19 72 GLN A N 1
ATOM 541 C CA . GLN A 1 72 ? 19.009 2.147 -7.376 1.00 49.19 72 GLN A CA 1
ATOM 542 C C . GLN A 1 72 ? 19.928 3.057 -8.219 1.00 49.19 72 GLN A C 1
ATOM 544 O O . GLN A 1 72 ? 20.303 2.703 -9.333 1.00 49.19 72 GLN A O 1
ATOM 549 N N . SER A 1 73 ? 20.293 4.227 -7.682 1.00 42.91 73 SER A N 1
ATOM 550 C CA . SER A 1 73 ? 21.195 5.211 -8.293 1.00 42.91 73 SER A CA 1
ATOM 551 C C . SER A 1 73 ? 22.460 5.370 -7.435 1.00 42.91 73 SER A C 1
ATOM 553 O O . SER A 1 73 ? 22.608 6.371 -6.738 1.00 42.91 73 SER A O 1
ATOM 555 N N . ALA A 1 74 ? 23.342 4.370 -7.433 1.00 38.12 74 ALA A N 1
ATOM 556 C CA . ALA A 1 74 ? 24.706 4.484 -6.908 1.00 38.12 74 ALA A CA 1
ATOM 557 C C . ALA A 1 74 ? 25.663 3.660 -7.770 1.00 38.12 74 ALA A C 1
ATOM 559 O O . ALA A 1 74 ? 25.314 2.495 -8.068 1.00 38.12 74 ALA A O 1
#

Organism: NCBI:txid1274631

Foldseek 3Di:
DQPVVDPADPLLSVLLVVLLCVLQVPDDVSDDPVLSVQLSVQLVVCRVVVNSDSVSSNVSSVVSNVVVVVVVPD

Radius of gyration: 11.98 Å; chains: 1; bounding box: 39×21×28 Å

Secondary structure (DSSP, 8-state):
---TTS---HHHHHHHHHHHHHHHHTSGGG--HHHHHHHHHHHHHHHHTT---HHHHHHHHHHHHHHHHHTS--